Protein AF-A0A7J7MIR5-F1 (afdb_monomer_lite)

Secondary structure (DSSP, 8-state):
----------PPPPEE--------TTSS--EEEEEEE-TTSS-EEEEEEE-TT-SS--EEEEEEEEEETTEEEEEEEEEE--SSSHHHHHHHHHHHHHH-

pLDDT: mean 76.8, std 20.01, range [31.14, 96.88]

InterPro domains:
  IPR000222 PPM-type phosphatase, divalent cation binding [PS01032] (75-83)
  IPR015655 Protein phosphatase 2C [PTHR47992] (30-99)
  IPR036457 PPM-type phosphatase-like domain superfamily [G3DSA:3.60.40.10] (35-100)
  IPR036457 PPM-type phosphatase-like domain superfamily [SSF81606] (41-99)

Foldseek 3Di:
DDDDPPPPPDDFDKDFFDDDWPQPPDDDKGKTWDKGADPVRPDIDIDIATPPPDPDRQKDWGWIWGQDPNDIDIDTDIFRGDPHNVVNVCCRVPVVVVVD

Structure (mmCIF, N/CA/C/O backbone):
data_AF-A0A7J7MIR5-F1
#
_entry.id   AF-A0A7J7MIR5-F1
#
loop_
_atom_site.group_PDB
_atom_site.id
_atom_site.type_symbol
_atom_site.label_atom_id
_atom_site.label_alt_id
_atom_site.label_comp_id
_atom_site.label_asym_id
_atom_site.label_entity_id
_atom_site.label_seq_id
_atom_site.pdbx_PDB_ins_code
_atom_site.Cartn_x
_atom_site.Cartn_y
_atom_site.Cartn_z
_atom_site.occupancy
_atom_site.B_iso_or_equiv
_atom_site.auth_seq_id
_atom_site.auth_comp_id
_atom_site.auth_asym_id
_atom_site.auth_atom_id
_atom_site.pdbx_PDB_model_num
ATOM 1 N N . MET A 1 1 ? -41.217 -27.885 7.447 1.00 41.94 1 MET A N 1
ATOM 2 C CA . MET A 1 1 ? -40.293 -28.842 6.796 1.00 41.94 1 MET A CA 1
ATOM 3 C C . MET A 1 1 ? -40.024 -28.278 5.410 1.00 41.94 1 MET A C 1
ATOM 5 O O . MET A 1 1 ? -40.961 -28.238 4.635 1.00 41.94 1 MET A O 1
ATOM 9 N N . ILE A 1 2 ? -38.877 -27.704 5.060 1.00 34.66 2 ILE A N 1
ATOM 10 C CA . ILE A 1 2 ? -37.496 -27.806 5.548 1.00 34.66 2 ILE A CA 1
ATOM 11 C C . ILE A 1 2 ? -36.900 -26.385 5.532 1.00 34.66 2 ILE A C 1
ATOM 13 O O . ILE A 1 2 ? -37.096 -25.660 4.561 1.00 34.66 2 ILE A O 1
ATOM 17 N N . ASP A 1 3 ? -36.219 -26.000 6.613 1.00 31.14 3 ASP A N 1
ATOM 18 C CA . ASP A 1 3 ? -35.344 -24.825 6.667 1.00 31.14 3 ASP A CA 1
ATOM 19 C C . ASP A 1 3 ? -34.137 -25.025 5.747 1.00 31.14 3 ASP A C 1
ATOM 21 O O . ASP A 1 3 ? -33.546 -26.103 5.696 1.00 31.14 3 ASP A O 1
ATOM 25 N N . SER A 1 4 ? -33.707 -23.967 5.073 1.00 41.44 4 SER A N 1
ATOM 26 C CA . SER A 1 4 ? -32.332 -23.850 4.578 1.00 41.44 4 SER A CA 1
ATOM 27 C C . SER A 1 4 ? -31.905 -22.396 4.705 1.00 41.44 4 SER A C 1
ATOM 29 O O . SER A 1 4 ? -31.783 -21.652 3.739 1.00 41.44 4 SER A O 1
ATOM 31 N N . ASN A 1 5 ? -31.741 -22.000 5.964 1.00 34.72 5 ASN A N 1
ATOM 32 C CA . ASN A 1 5 ? -31.036 -20.802 6.371 1.00 34.72 5 ASN A CA 1
ATOM 33 C C . ASN A 1 5 ? -29.536 -21.039 6.139 1.00 34.72 5 ASN A C 1
ATOM 35 O O . ASN A 1 5 ? -28.881 -21.708 6.937 1.00 34.72 5 ASN A O 1
ATOM 39 N N . SER A 1 6 ? -28.984 -20.529 5.041 1.00 40.31 6 SER A N 1
ATOM 40 C CA . SER A 1 6 ? -27.535 -20.391 4.902 1.00 40.31 6 SER A CA 1
ATOM 41 C C . SER A 1 6 ? -27.091 -19.188 5.732 1.00 40.31 6 SER A C 1
ATOM 43 O O . SER A 1 6 ? -26.995 -18.067 5.239 1.00 40.31 6 SER A O 1
ATOM 45 N N . THR A 1 7 ? -26.857 -19.428 7.021 1.00 36.72 7 THR A N 1
ATOM 46 C CA . THR A 1 7 ? -26.078 -18.552 7.899 1.00 36.72 7 THR A CA 1
ATOM 47 C C . THR A 1 7 ? -24.669 -18.403 7.335 1.00 36.72 7 THR A C 1
ATOM 49 O O . THR A 1 7 ? -23.820 -19.261 7.566 1.00 36.72 7 THR A O 1
ATOM 52 N N . SER A 1 8 ? -24.392 -17.304 6.634 1.00 38.75 8 SER A N 1
ATOM 53 C CA . SER A 1 8 ? -23.033 -16.768 6.570 1.00 38.75 8 SER A CA 1
ATOM 54 C C . SER A 1 8 ? -22.772 -16.072 7.907 1.00 38.75 8 SER A C 1
ATOM 56 O O . SER A 1 8 ? -23.043 -14.882 8.077 1.00 38.75 8 SER A O 1
ATOM 58 N N . SER A 1 9 ? -22.364 -16.858 8.902 1.00 36.84 9 SER A N 1
ATOM 59 C CA . SER A 1 9 ? -21.854 -16.371 10.183 1.00 36.84 9 SER A CA 1
ATOM 60 C C . SER A 1 9 ? -20.779 -15.313 9.924 1.00 36.84 9 SER A C 1
ATOM 62 O O . SER A 1 9 ? -19.877 -15.541 9.121 1.00 36.84 9 SER A O 1
ATOM 64 N N . GLY A 1 10 ? -20.950 -14.144 10.544 1.00 39.62 10 GLY A N 1
ATOM 65 C CA . GLY A 1 10 ? -20.320 -12.886 10.154 1.00 39.62 10 GLY A CA 1
ATOM 66 C C . GLY A 1 10 ? -18.800 -12.940 10.045 1.00 39.62 10 GLY A C 1
ATOM 67 O O . GLY A 1 10 ? -18.104 -13.062 11.046 1.00 39.62 10 GLY A O 1
ATOM 68 N N . LEU A 1 11 ? -18.306 -12.741 8.826 1.00 40.06 11 LEU A N 1
ATOM 69 C CA . LEU A 1 11 ? -16.982 -12.184 8.601 1.00 40.06 11 LEU A CA 1
ATOM 70 C C . LEU A 1 11 ? -17.105 -10.681 8.858 1.00 40.06 11 LEU A C 1
ATOM 72 O O . LEU A 1 11 ? -17.940 -10.013 8.242 1.00 40.06 11 LEU A O 1
ATOM 76 N N . GLY A 1 12 ? -16.342 -10.159 9.819 1.00 47.03 12 GLY A N 1
ATOM 77 C CA . GLY A 1 12 ? -16.272 -8.723 10.067 1.00 47.03 12 GLY A CA 1
ATOM 78 C C . GLY A 1 12 ? -15.972 -8.001 8.758 1.00 47.03 12 GLY A C 1
ATOM 79 O O . GLY A 1 12 ? -15.037 -8.375 8.052 1.00 47.03 12 GLY A O 1
ATOM 80 N N . ALA A 1 13 ? -16.805 -7.020 8.403 1.00 57.31 13 ALA A N 1
ATOM 81 C CA . ALA A 1 13 ? -16.643 -6.268 7.168 1.00 57.31 13 ALA A CA 1
ATOM 82 C C . ALA A 1 13 ? -15.219 -5.696 7.109 1.00 57.31 13 ALA A C 1
ATOM 84 O O . ALA A 1 13 ? -14.835 -4.896 7.964 1.00 57.31 13 ALA A O 1
ATOM 85 N N . ILE A 1 14 ? -14.441 -6.143 6.125 1.00 58.38 14 ILE A N 1
ATOM 86 C CA . ILE A 1 14 ? -13.138 -5.562 5.818 1.00 58.38 14 ILE A CA 1
ATOM 87 C C . ILE A 1 14 ? -13.434 -4.184 5.238 1.00 58.38 14 ILE A C 1
ATOM 89 O O . ILE A 1 14 ? -14.142 -4.063 4.238 1.00 58.38 14 ILE A O 1
ATOM 93 N N . VAL A 1 15 ? -12.951 -3.144 5.905 1.00 62.97 15 VAL A N 1
ATOM 94 C CA . VAL A 1 15 ? -13.071 -1.775 5.409 1.00 62.97 15 VAL A CA 1
ATOM 95 C C . VAL A 1 15 ? -11.719 -1.404 4.826 1.00 62.97 15 VAL A C 1
ATOM 97 O O . VAL A 1 15 ? -10.715 -1.469 5.535 1.00 62.97 15 VAL A O 1
ATOM 100 N N . ASP A 1 16 ? -11.686 -1.011 3.554 1.00 59.97 16 ASP A N 1
ATOM 101 C CA . ASP A 1 16 ? -10.497 -0.396 2.969 1.00 59.97 16 ASP A CA 1
ATOM 102 C C . ASP A 1 16 ? -10.336 1.004 3.561 1.00 59.97 16 ASP A C 1
ATOM 104 O O . ASP A 1 16 ? -11.198 1.878 3.438 1.00 59.97 16 ASP A O 1
ATOM 108 N N . VAL A 1 17 ? -9.224 1.213 4.257 1.00 58.03 17 VAL A N 1
ATOM 109 C CA . VAL A 1 17 ? -9.036 2.350 5.163 1.00 58.03 17 VAL A CA 1
ATOM 110 C C . VAL A 1 17 ? -8.400 3.556 4.457 1.00 58.03 17 VAL A C 1
ATOM 112 O O . VAL A 1 17 ? -7.756 4.392 5.078 1.00 58.03 17 VAL A O 1
ATOM 115 N N . LEU A 1 18 ? -8.568 3.701 3.142 1.00 55.84 18 LEU A N 1
ATOM 116 C CA . LEU A 1 18 ? -7.862 4.726 2.363 1.00 55.84 18 LEU A CA 1
ATOM 117 C C . LEU A 1 18 ? -8.748 5.935 1.994 1.00 55.84 18 LEU A C 1
ATOM 119 O O . LEU A 1 18 ? -9.167 6.059 0.844 1.00 55.84 18 LEU A O 1
ATOM 123 N N . PRO A 1 19 ? -8.987 6.908 2.899 1.00 47.25 19 PRO A N 1
ATOM 124 C CA . PRO A 1 19 ? -9.360 8.252 2.501 1.00 47.25 19 PRO A CA 1
ATOM 125 C C . PRO A 1 19 ? -8.080 9.059 2.226 1.00 47.25 19 PRO A C 1
ATOM 127 O O . PRO A 1 19 ? -7.150 9.082 3.027 1.00 47.25 19 PRO A O 1
ATOM 130 N N . THR A 1 20 ? -8.051 9.758 1.091 1.00 45.34 20 THR A N 1
ATOM 131 C CA . THR A 1 20 ? -6.976 10.646 0.594 1.00 45.34 20 THR A CA 1
ATOM 132 C C . THR A 1 20 ? -5.729 9.970 0.014 1.00 45.34 20 THR A C 1
ATOM 134 O O . THR A 1 20 ? -4.602 10.207 0.440 1.00 45.34 20 THR A O 1
ATOM 137 N N . GLN A 1 21 ? -5.916 9.219 -1.071 1.00 51.81 21 GLN A N 1
ATOM 138 C CA . GLN A 1 21 ? -4.869 9.115 -2.085 1.00 51.81 21 GLN A CA 1
ATOM 139 C C . GLN A 1 21 ? -4.666 10.494 -2.740 1.00 51.81 21 GLN A C 1
ATOM 141 O O . GLN A 1 21 ? -5.553 11.005 -3.423 1.00 51.81 21 GLN A O 1
ATOM 146 N N . LYS A 1 22 ? -3.501 11.118 -2.544 1.00 49.84 22 LYS A N 1
ATOM 147 C CA . LYS A 1 22 ? -2.995 12.112 -3.501 1.00 49.84 22 LYS A CA 1
ATOM 148 C C . LYS A 1 22 ? -2.133 11.371 -4.514 1.00 49.84 22 LYS A C 1
ATOM 150 O O . LYS A 1 22 ? -0.917 11.327 -4.371 1.00 49.84 22 LYS A O 1
ATOM 155 N N . GLU A 1 23 ? -2.766 10.775 -5.518 1.00 51.66 23 GLU A N 1
ATOM 156 C CA . GLU A 1 23 ? -2.049 10.370 -6.725 1.00 51.66 23 GLU A CA 1
ATOM 157 C C . GLU A 1 23 ? -1.898 11.608 -7.611 1.00 51.66 23 GLU A C 1
ATOM 159 O O . GLU A 1 23 ? -2.877 12.105 -8.163 1.00 51.66 23 GLU A O 1
ATOM 164 N N . SER A 1 24 ? -0.688 12.161 -7.730 1.00 48.62 24 SER A N 1
ATOM 165 C CA . SER A 1 24 ? -0.426 13.150 -8.779 1.00 48.62 24 SER A CA 1
ATOM 166 C C . SER A 1 24 ? 0.119 12.435 -10.009 1.00 48.62 24 SER A C 1
ATOM 168 O O . SER A 1 24 ? 1.327 12.314 -10.211 1.00 48.62 24 SER A O 1
ATOM 170 N N . SER A 1 25 ? -0.782 11.945 -10.846 1.00 54.28 25 SER A N 1
ATOM 171 C CA . SER A 1 25 ? -0.460 11.507 -12.197 1.00 54.28 25 SER A CA 1
ATOM 172 C C . SER A 1 25 ? -0.463 12.728 -13.113 1.00 54.28 25 SER A C 1
ATOM 174 O O . SER A 1 25 ? -1.495 13.094 -13.663 1.00 54.28 25 SER A O 1
ATOM 176 N N . GLN A 1 26 ? 0.693 13.383 -13.266 1.00 47.84 26 GLN A N 1
ATOM 177 C CA . GLN A 1 26 ? 0.893 14.288 -14.407 1.00 47.84 26 GLN A CA 1
ATOM 178 C C . GLN A 1 26 ? 2.345 14.495 -14.852 1.00 47.84 26 GLN A C 1
ATOM 180 O O . GLN A 1 26 ? 2.533 14.881 -15.999 1.00 47.84 26 GLN A O 1
ATOM 185 N N . ASP A 1 27 ? 3.368 14.172 -14.050 1.00 46.12 27 ASP A N 1
ATOM 186 C CA . ASP A 1 27 ? 4.751 14.252 -14.543 1.00 46.12 27 ASP A CA 1
ATOM 187 C C . ASP A 1 27 ? 5.712 13.313 -13.794 1.00 46.12 27 ASP A C 1
ATOM 189 O O . ASP A 1 27 ? 6.244 13.633 -12.734 1.00 46.12 27 ASP A O 1
ATOM 193 N N . GLY A 1 28 ? 5.897 12.105 -14.333 1.00 52.50 28 GLY A N 1
ATOM 194 C CA . GLY A 1 28 ? 7.127 11.311 -14.208 1.00 52.50 28 GLY A CA 1
ATOM 195 C C . GLY A 1 28 ? 7.546 10.731 -12.848 1.00 52.50 28 GLY A C 1
ATOM 196 O O . GLY A 1 28 ? 8.336 9.790 -12.851 1.00 52.50 28 GLY A O 1
ATOM 197 N N . GLY A 1 29 ? 7.064 11.214 -11.706 1.00 57.66 29 GLY A N 1
ATOM 198 C CA . GLY A 1 29 ? 7.445 10.734 -10.376 1.00 57.66 29 GLY A CA 1
ATOM 199 C C . GLY A 1 29 ? 6.311 9.952 -9.734 1.00 57.66 29 GLY A C 1
ATOM 200 O O . GLY A 1 29 ? 5.428 10.558 -9.145 1.00 57.66 29 GLY A O 1
ATOM 201 N N . GLY A 1 30 ? 6.312 8.621 -9.846 1.00 71.75 30 GLY A N 1
ATOM 202 C CA . GLY A 1 30 ? 5.345 7.775 -9.140 1.00 71.75 30 GLY A CA 1
ATOM 203 C C . GLY A 1 30 ? 5.526 7.920 -7.631 1.00 71.75 30 GLY A C 1
ATOM 204 O O . GLY A 1 30 ? 6.397 7.266 -7.058 1.00 71.75 30 GLY A O 1
ATOM 205 N N . TYR A 1 31 ? 4.763 8.816 -7.010 1.00 81.56 31 TYR A N 1
ATOM 206 C CA . TYR A 1 31 ? 4.718 8.973 -5.567 1.00 81.56 31 TYR A CA 1
ATOM 207 C C . TYR A 1 31 ? 3.276 8.921 -5.074 1.00 81.56 31 TYR A C 1
ATOM 209 O O . TYR A 1 31 ? 2.372 9.482 -5.692 1.00 81.56 31 TYR A O 1
ATOM 217 N N . ALA A 1 32 ? 3.081 8.240 -3.953 1.00 86.19 32 ALA A N 1
ATOM 218 C CA . ALA A 1 32 ? 1.822 8.156 -3.240 1.00 86.19 32 ALA A CA 1
ATOM 219 C C . ALA A 1 32 ? 2.096 8.406 -1.761 1.00 86.19 32 ALA A C 1
ATOM 221 O O . ALA A 1 32 ? 3.028 7.854 -1.182 1.00 86.19 32 ALA A O 1
ATOM 222 N N . SER A 1 33 ? 1.287 9.247 -1.136 1.00 88.12 33 SER A N 1
ATOM 223 C CA . SER A 1 33 ? 1.367 9.495 0.298 1.00 88.12 33 SER A CA 1
ATOM 224 C C . SER A 1 33 ? -0.021 9.739 0.846 1.00 88.12 33 SER A C 1
ATOM 226 O O . SER A 1 33 ? -0.865 10.310 0.150 1.00 88.12 33 SER A O 1
ATOM 228 N N . GLY A 1 34 ? -0.221 9.389 2.104 1.00 87.38 34 GLY A N 1
ATOM 229 C CA . GLY A 1 34 ? -1.482 9.603 2.781 1.00 87.38 34 GLY A CA 1
ATOM 230 C C . GLY A 1 34 ? -1.382 9.230 4.244 1.00 87.38 34 GLY A C 1
ATOM 231 O O . GLY A 1 34 ? -0.311 8.934 4.778 1.00 87.38 34 GLY A O 1
ATOM 232 N N . GLY A 1 35 ? -2.521 9.258 4.907 1.00 86.38 35 GLY A N 1
ATOM 233 C CA . GLY A 1 35 ? -2.610 8.865 6.293 1.00 86.38 35 GLY A CA 1
ATOM 234 C C . GLY A 1 35 ? -4.045 8.619 6.681 1.00 86.38 35 GLY A C 1
ATOM 235 O O . GLY A 1 35 ? -4.980 9.042 6.006 1.00 86.38 35 GLY A O 1
ATOM 236 N N . TRP A 1 36 ? -4.196 7.922 7.789 1.00 83.69 36 TRP A N 1
ATOM 237 C CA . TRP A 1 36 ? -5.482 7.588 8.348 1.00 83.69 36 TRP A CA 1
ATOM 238 C C . TRP A 1 36 ? -5.433 7.699 9.866 1.00 83.69 36 TRP A C 1
ATOM 240 O O . TRP A 1 36 ? -4.378 7.596 10.494 1.00 83.69 36 TRP A O 1
ATOM 250 N N . LYS A 1 37 ? -6.598 7.927 10.459 1.00 85.69 37 LYS A N 1
ATOM 251 C CA . LYS A 1 37 ? -6.815 7.940 11.897 1.00 85.69 37 LYS A CA 1
ATOM 252 C C . LYS A 1 37 ? -8.145 7.258 12.188 1.00 85.69 37 LYS A C 1
ATOM 254 O O . LYS A 1 37 ? -9.125 7.538 11.500 1.00 85.69 37 LYS A O 1
ATOM 259 N N . ASN A 1 38 ? -8.178 6.386 13.191 1.00 81.44 38 ASN A N 1
ATOM 260 C CA . ASN A 1 38 ? -9.418 5.737 13.606 1.00 81.44 38 ASN A CA 1
ATOM 261 C C . ASN A 1 38 ? -10.380 6.732 14.274 1.00 81.44 38 ASN A C 1
ATOM 263 O O . ASN A 1 38 ? -9.953 7.766 14.790 1.00 81.44 38 ASN A O 1
ATOM 267 N N . GLU A 1 39 ? -11.676 6.412 14.276 1.00 80.12 39 GLU A N 1
ATOM 268 C CA . GLU A 1 39 ? -12.727 7.294 14.813 1.00 8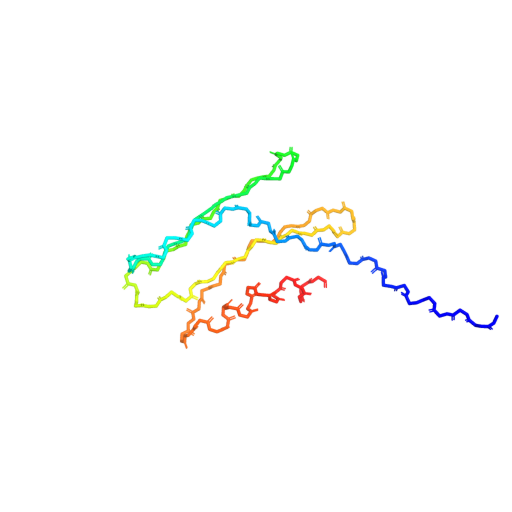0.12 39 GLU A CA 1
ATOM 269 C C . GLU A 1 39 ? -12.502 7.627 16.293 1.00 80.12 39 GLU A C 1
ATOM 271 O O . GLU A 1 39 ? -12.590 8.787 16.691 1.00 80.12 39 GLU A O 1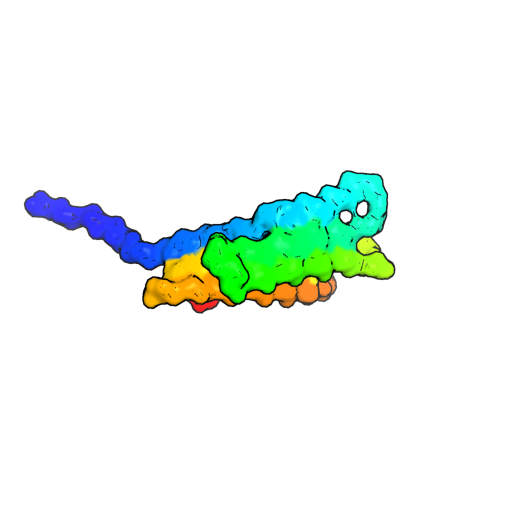
ATOM 276 N N . ASP A 1 40 ? -12.082 6.634 17.082 1.00 82.19 40 ASP A N 1
ATOM 277 C CA . ASP A 1 40 ? -11.761 6.801 18.506 1.00 82.19 40 ASP A CA 1
ATOM 278 C C . ASP A 1 40 ? -10.472 7.610 18.749 1.00 82.19 40 ASP A C 1
ATOM 280 O O . ASP A 1 40 ? -10.101 7.901 19.886 1.00 82.19 40 ASP A O 1
ATOM 284 N N . GLY A 1 41 ? -9.728 7.924 17.687 1.00 82.75 41 GLY A N 1
ATOM 285 C CA . GLY A 1 41 ? -8.492 8.696 17.695 1.00 82.75 41 GLY A CA 1
ATOM 286 C C . GLY A 1 41 ? -7.294 8.059 18.402 1.00 82.75 41 GLY A C 1
ATOM 287 O O . GLY A 1 41 ? -6.256 8.713 18.517 1.00 82.75 41 GLY A O 1
ATOM 288 N N . ARG A 1 42 ? -7.418 6.808 18.855 1.00 85.12 42 ARG A N 1
ATOM 289 C CA . ARG A 1 42 ? -6.370 6.035 19.542 1.00 85.12 42 ARG A CA 1
ATOM 290 C C . ARG A 1 42 ? -5.264 5.550 18.607 1.00 85.12 42 ARG A C 1
ATOM 292 O O . ARG A 1 42 ? -4.167 5.269 19.079 1.00 85.12 42 ARG A O 1
ATOM 299 N N . MET A 1 43 ? -5.549 5.429 17.313 1.00 82.50 43 MET A N 1
ATOM 300 C CA . MET A 1 43 ? -4.603 4.962 16.304 1.00 82.50 43 MET A CA 1
ATOM 301 C C . MET A 1 43 ? -4.598 5.902 15.107 1.00 82.50 43 MET A C 1
ATOM 303 O O . MET A 1 43 ? -5.644 6.309 14.606 1.00 82.50 43 MET A O 1
ATOM 307 N N . SER A 1 44 ? -3.401 6.211 14.625 1.00 88.19 44 SER A N 1
ATOM 308 C CA . SER A 1 44 ? -3.188 6.903 13.361 1.00 88.19 44 SER A CA 1
ATOM 309 C C . SER A 1 44 ? -1.996 6.302 12.637 1.00 88.19 44 SER A C 1
ATOM 311 O O . SER A 1 44 ? -1.003 5.959 13.277 1.00 88.19 44 SER A O 1
ATOM 313 N N . CYS A 1 45 ? -2.066 6.234 11.315 1.00 87.75 45 CYS A N 1
ATOM 314 C CA . CYS A 1 45 ? -0.968 5.819 10.458 1.00 87.75 45 CYS A CA 1
ATOM 315 C C . CYS A 1 45 ? -0.727 6.851 9.356 1.00 87.75 45 CYS A C 1
ATOM 317 O O . CYS A 1 45 ? -1.631 7.572 8.935 1.00 87.75 45 CYS A O 1
ATOM 319 N N . GLY A 1 46 ? 0.503 6.892 8.865 1.00 90.94 46 GLY A N 1
ATOM 320 C CA . GLY A 1 46 ? 0.880 7.617 7.661 1.00 90.94 46 GLY A CA 1
ATOM 321 C C . GLY A 1 46 ? 1.664 6.687 6.751 1.00 90.94 46 GLY A C 1
ATOM 322 O O . GLY A 1 46 ? 2.318 5.763 7.233 1.00 90.94 46 GLY A O 1
ATOM 323 N N . TYR A 1 47 ? 1.605 6.934 5.450 1.00 90.06 47 TYR A N 1
ATOM 324 C CA . TYR A 1 47 ? 2.416 6.225 4.473 1.00 90.06 47 TYR A CA 1
ATOM 325 C C . TYR A 1 47 ? 2.983 7.194 3.444 1.00 90.06 47 TYR A C 1
ATOM 327 O O . TYR A 1 47 ? 2.425 8.259 3.163 1.00 90.06 47 TYR A O 1
ATOM 335 N N . SER A 1 48 ? 4.119 6.800 2.885 1.00 91.00 48 SER A N 1
ATOM 336 C CA . SER A 1 48 ? 4.775 7.506 1.801 1.00 91.00 48 SER A CA 1
ATOM 337 C C . SER A 1 48 ? 5.537 6.498 0.958 1.00 91.00 48 SER A C 1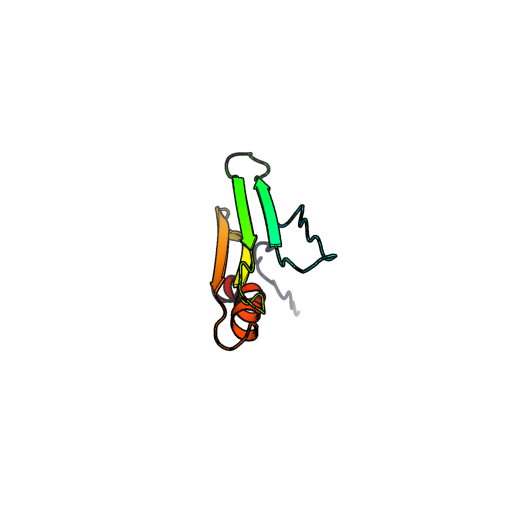
ATOM 339 O O . SER A 1 48 ? 6.285 5.681 1.491 1.00 91.00 48 SER A O 1
ATOM 341 N N . CYS A 1 49 ? 5.306 6.527 -0.343 1.00 89.12 49 CYS A N 1
ATOM 342 C CA . CYS A 1 49 ? 5.743 5.519 -1.289 1.00 89.12 49 CYS A CA 1
ATOM 343 C C . CYS A 1 49 ? 6.258 6.246 -2.531 1.00 89.12 49 CYS A C 1
ATOM 345 O O . CYS A 1 49 ? 5.535 7.050 -3.116 1.00 89.12 49 CYS A O 1
ATOM 347 N N . PHE A 1 50 ? 7.518 6.021 -2.901 1.00 91.06 50 PHE A N 1
ATOM 348 C CA . PHE A 1 50 ? 8.185 6.751 -3.978 1.00 91.06 50 PHE A CA 1
ATOM 349 C C . PHE A 1 50 ? 8.959 5.790 -4.871 1.00 91.06 50 PHE A C 1
ATOM 351 O O . PHE A 1 50 ? 9.831 5.074 -4.388 1.00 91.06 50 PHE A O 1
ATOM 358 N N . ARG A 1 51 ? 8.774 5.900 -6.190 1.00 91.12 51 ARG A N 1
ATOM 359 C CA . ARG A 1 51 ? 9.574 5.162 -7.186 1.00 91.12 51 ARG A CA 1
ATOM 360 C C . ARG A 1 51 ? 11.074 5.451 -7.095 1.00 91.12 51 ARG A C 1
ATOM 362 O O . ARG A 1 51 ? 11.918 4.641 -7.483 1.00 91.12 51 ARG A O 1
ATOM 369 N N . GLY A 1 52 ? 11.427 6.654 -6.646 1.00 89.06 52 GLY A N 1
ATOM 370 C CA . GLY A 1 52 ? 12.806 7.127 -6.638 1.00 89.06 52 GLY A CA 1
ATOM 371 C C . GLY A 1 52 ? 13.418 7.124 -8.045 1.00 89.06 52 GLY A C 1
ATOM 372 O O . GLY A 1 52 ? 12.789 7.546 -9.015 1.00 89.06 52 GLY A O 1
ATOM 373 N N . LYS A 1 53 ? 14.663 6.645 -8.157 1.00 90.50 53 LYS A N 1
ATOM 374 C CA . LYS A 1 53 ? 15.438 6.623 -9.415 1.00 90.50 53 LYS A CA 1
ATOM 375 C C . LYS A 1 53 ? 15.117 5.431 -10.331 1.00 90.50 53 LYS A C 1
ATOM 377 O O . LYS A 1 53 ? 15.786 5.263 -11.349 1.00 90.50 53 LYS A O 1
ATOM 382 N N . ARG A 1 54 ? 14.166 4.565 -9.963 1.00 89.81 54 ARG A N 1
ATOM 383 C CA . ARG A 1 54 ? 13.803 3.385 -10.763 1.00 89.81 54 ARG A CA 1
ATOM 384 C C . ARG A 1 54 ? 12.972 3.780 -11.986 1.00 89.81 54 ARG A C 1
ATOM 386 O O . ARG A 1 54 ? 12.331 4.829 -11.999 1.00 89.81 54 ARG A O 1
ATOM 393 N N . ALA A 1 55 ? 13.001 2.932 -13.014 1.00 89.81 55 ALA A N 1
ATOM 394 C CA . ALA A 1 55 ? 12.225 3.130 -14.239 1.00 89.81 55 ALA A CA 1
ATOM 395 C C . ALA A 1 55 ? 10.727 2.840 -14.020 1.00 89.81 55 ALA A C 1
ATOM 397 O O . ALA A 1 55 ? 9.873 3.606 -14.465 1.00 89.81 55 ALA A O 1
ATOM 398 N N . SER A 1 56 ? 10.417 1.773 -13.283 1.00 90.25 56 SER A N 1
ATOM 399 C CA . SER A 1 56 ? 9.070 1.349 -12.890 1.00 90.25 56 SER A CA 1
ATOM 400 C C . SER A 1 56 ? 8.888 1.435 -11.375 1.00 90.25 56 SER A C 1
ATOM 402 O O . SER A 1 56 ? 9.866 1.440 -10.625 1.00 90.25 56 SER A O 1
ATOM 404 N N . MET A 1 57 ? 7.631 1.560 -10.948 1.00 92.12 57 MET A N 1
ATOM 405 C CA . MET A 1 57 ? 7.221 1.412 -9.554 1.00 92.12 57 MET A CA 1
ATOM 406 C C . MET A 1 57 ? 6.750 -0.027 -9.357 1.00 92.12 57 MET A C 1
ATOM 408 O O . MET A 1 57 ? 5.769 -0.423 -9.984 1.00 92.12 57 MET A O 1
ATOM 412 N N . GLU A 1 58 ? 7.475 -0.804 -8.554 1.00 93.88 58 GLU A N 1
ATOM 413 C CA . GLU A 1 58 ? 7.137 -2.205 -8.261 1.00 93.88 58 GLU A CA 1
ATOM 414 C C . GLU A 1 58 ? 6.722 -2.413 -6.800 1.00 93.88 58 GLU A C 1
ATOM 416 O O . GLU A 1 58 ? 6.207 -3.481 -6.475 1.00 93.88 58 GLU A O 1
ATOM 421 N N . ASP A 1 59 ? 6.869 -1.392 -5.947 1.00 92.31 59 ASP A N 1
ATOM 422 C CA . ASP A 1 59 ? 6.386 -1.420 -4.572 1.00 92.31 59 ASP A CA 1
ATOM 423 C C . ASP A 1 59 ? 4.868 -1.190 -4.529 1.00 92.31 59 ASP A C 1
ATOM 425 O O . ASP A 1 59 ? 4.331 -0.273 -5.160 1.00 92.31 59 ASP A O 1
ATOM 429 N N . PHE A 1 60 ? 4.186 -1.986 -3.714 1.00 92.81 60 PHE A N 1
ATOM 430 C CA . PHE A 1 60 ? 2.778 -1.824 -3.369 1.00 92.81 60 PHE A CA 1
ATOM 431 C C . PHE A 1 60 ? 2.636 -1.752 -1.855 1.00 92.81 60 PHE A C 1
ATOM 433 O O . PHE A 1 60 ? 3.496 -2.195 -1.094 1.00 92.81 60 PHE A O 1
ATOM 440 N N . TYR A 1 61 ? 1.527 -1.189 -1.405 1.00 92.38 61 TYR A N 1
ATOM 441 C CA . TYR A 1 61 ? 1.185 -1.126 0.004 1.00 92.38 61 TYR A CA 1
ATOM 442 C C . TYR A 1 61 ? -0.314 -1.331 0.170 1.00 92.38 61 TYR A C 1
ATOM 444 O O . TYR A 1 61 ? -1.089 -1.067 -0.755 1.00 92.38 61 TYR A O 1
ATOM 452 N N . ASP A 1 62 ? -0.706 -1.783 1.355 1.00 90.44 62 ASP A N 1
ATOM 453 C CA . ASP A 1 62 ? -2.105 -1.893 1.738 1.00 90.44 62 ASP A CA 1
ATOM 454 C C . ASP A 1 62 ? -2.312 -1.542 3.211 1.00 90.44 62 ASP A C 1
ATOM 456 O O . ASP A 1 62 ? -1.438 -1.781 4.051 1.00 90.44 62 ASP A O 1
ATOM 460 N N . VAL A 1 63 ? -3.478 -0.984 3.526 1.00 88.06 63 VAL A N 1
ATOM 461 C CA . VAL A 1 63 ? -3.901 -0.707 4.900 1.00 88.06 63 VAL A CA 1
ATOM 462 C C . VAL A 1 63 ? -5.325 -1.218 5.069 1.00 88.06 63 VAL A C 1
ATOM 464 O O . VAL A 1 63 ? -6.281 -0.578 4.629 1.00 88.06 63 VAL A O 1
ATOM 467 N N . LYS A 1 64 ? -5.458 -2.366 5.736 1.00 87.19 64 LYS A N 1
ATOM 468 C CA . LYS A 1 64 ? -6.744 -3.032 5.974 1.00 87.19 64 LYS A CA 1
ATOM 469 C C . LYS A 1 64 ? -7.089 -3.029 7.449 1.00 87.19 64 LYS A C 1
ATOM 471 O O . LYS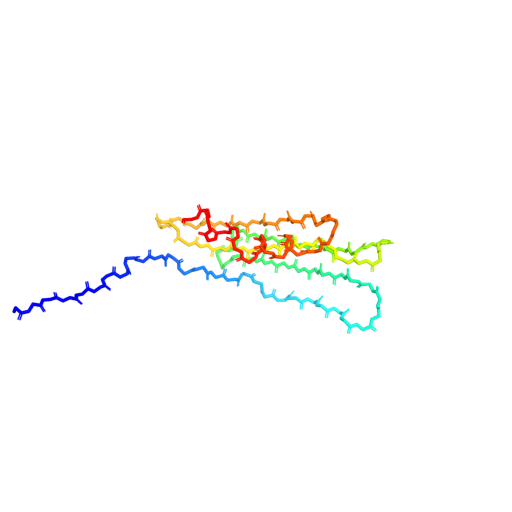 A 1 64 ? -6.221 -3.192 8.305 1.00 87.19 64 LYS A O 1
ATOM 476 N N . MET A 1 65 ? -8.370 -2.868 7.748 1.00 83.06 65 MET A N 1
ATOM 477 C CA . MET A 1 65 ? -8.897 -3.001 9.098 1.00 83.06 65 MET A CA 1
ATOM 478 C C . MET A 1 65 ? -10.126 -3.898 9.071 1.00 83.06 65 MET A C 1
ATOM 480 O O . MET A 1 65 ? -11.007 -3.740 8.228 1.00 83.06 65 MET A O 1
ATOM 484 N N . SER A 1 66 ? -10.183 -4.834 10.009 1.00 85.50 66 SER A N 1
ATOM 485 C CA . SER A 1 66 ? -11.341 -5.697 10.208 1.00 85.50 66 SER A CA 1
ATOM 486 C C . SER A 1 66 ? -11.604 -5.894 11.692 1.00 85.50 66 SER A C 1
ATOM 488 O O . SER A 1 66 ? -10.731 -5.690 12.536 1.00 85.50 66 SER A O 1
ATOM 490 N N . LYS A 1 67 ? -12.839 -6.264 12.013 1.00 85.88 67 LYS A N 1
ATOM 491 C CA . LYS A 1 67 ? -13.264 -6.594 13.367 1.00 85.88 67 LYS A CA 1
ATOM 492 C C . LYS A 1 67 ? -13.380 -8.110 13.485 1.00 85.88 67 LYS A C 1
ATOM 494 O O . LYS A 1 67 ? -14.299 -8.690 12.913 1.00 85.88 67 LYS A O 1
ATOM 499 N N . ILE A 1 68 ? -12.467 -8.729 14.225 1.00 84.94 68 ILE A N 1
ATOM 500 C CA . ILE A 1 68 ? -12.383 -10.179 14.432 1.00 84.94 68 ILE A CA 1
ATOM 501 C C . ILE A 1 68 ? -12.650 -10.440 15.914 1.00 84.94 68 ILE A C 1
ATOM 503 O O . ILE A 1 68 ? -12.023 -9.819 16.763 1.00 84.94 68 ILE A O 1
ATOM 507 N N . ASP A 1 69 ? -13.634 -11.284 16.234 1.00 86.81 69 ASP A N 1
ATOM 508 C CA . ASP A 1 69 ? -14.000 -11.633 17.618 1.00 86.81 69 ASP A CA 1
ATOM 509 C C . ASP A 1 69 ? -14.158 -10.427 18.559 1.00 86.81 69 ASP A C 1
ATOM 511 O O . ASP A 1 69 ? -13.747 -10.446 19.714 1.00 86.81 69 ASP A O 1
ATOM 515 N N . SER A 1 70 ? -14.792 -9.358 18.060 1.00 84.44 70 SER A N 1
ATOM 516 C CA . SER A 1 70 ? -14.992 -8.061 18.733 1.00 84.44 70 SER A CA 1
ATOM 517 C C . SER A 1 70 ? -13.749 -7.183 18.922 1.00 84.44 70 SER A C 1
ATOM 519 O O . SER A 1 70 ? -13.903 -6.018 19.298 1.00 84.44 70 SER A O 1
ATOM 521 N N . GLU A 1 71 ? -12.566 -7.669 18.555 1.00 84.69 71 GLU A N 1
ATOM 522 C CA . GLU A 1 71 ? -11.327 -6.902 18.514 1.00 84.69 71 GLU A CA 1
ATOM 523 C C . GLU A 1 71 ? -11.109 -6.277 17.133 1.00 84.69 71 GLU A C 1
ATOM 525 O O . GLU A 1 71 ? -11.377 -6.874 16.090 1.00 84.69 71 GLU A O 1
ATOM 530 N N . THR A 1 72 ? -10.622 -5.040 17.114 1.00 85.25 72 THR A N 1
ATOM 531 C CA . THR A 1 72 ? -10.213 -4.388 15.869 1.00 85.25 72 THR A CA 1
ATOM 532 C C . THR A 1 72 ? -8.792 -4.817 15.533 1.00 85.25 72 THR A C 1
ATOM 534 O O . THR A 1 72 ? -7.860 -4.516 16.278 1.00 85.25 72 THR A O 1
ATOM 537 N N . VAL A 1 73 ? -8.624 -5.465 14.385 1.00 87.06 73 VAL A N 1
ATOM 538 C CA . VAL A 1 73 ? -7.332 -5.869 13.831 1.00 87.06 73 VAL A CA 1
ATOM 539 C C . VAL A 1 73 ? -7.010 -4.974 12.641 1.00 87.06 73 VAL A C 1
ATOM 541 O O . VAL A 1 73 ? -7.869 -4.684 11.807 1.00 87.06 73 VAL A O 1
ATOM 544 N N . SER A 1 74 ? -5.766 -4.511 12.559 1.00 87.06 74 SER A N 1
ATOM 545 C CA . SER A 1 74 ? -5.280 -3.694 11.446 1.00 87.06 74 SER A CA 1
ATOM 546 C C . SER A 1 74 ? -4.039 -4.328 10.827 1.00 87.06 74 SER A C 1
ATOM 548 O O . SER A 1 74 ? -3.117 -4.709 11.547 1.00 87.06 74 SER A O 1
ATOM 550 N N . MET A 1 75 ? -4.007 -4.414 9.499 1.00 89.50 75 MET A N 1
ATOM 551 C CA . MET A 1 75 ? -2.853 -4.837 8.712 1.00 89.50 75 MET A CA 1
ATOM 552 C C . MET A 1 75 ? -2.259 -3.634 7.985 1.00 89.50 75 MET A C 1
ATOM 554 O O . MET A 1 75 ? -2.970 -2.891 7.313 1.00 89.50 75 MET A O 1
ATOM 558 N N . PHE A 1 76 ? -0.937 -3.502 8.075 1.00 91.56 76 PHE A N 1
ATOM 559 C CA . PHE A 1 76 ? -0.142 -2.560 7.293 1.00 91.56 76 PHE A CA 1
ATOM 560 C C . PHE A 1 76 ? 0.820 -3.375 6.425 1.00 91.56 76 PHE A C 1
ATOM 562 O O . PHE A 1 76 ? 1.814 -3.903 6.924 1.00 91.56 76 PHE A O 1
ATOM 569 N N . GLY A 1 77 ? 0.482 -3.541 5.148 1.00 93.00 77 GLY A N 1
ATOM 570 C CA . GLY A 1 77 ? 1.251 -4.324 4.184 1.00 93.00 77 GLY A CA 1
ATOM 571 C C . GLY A 1 77 ? 2.181 -3.444 3.355 1.00 93.00 77 GLY A C 1
ATOM 572 O O . GLY A 1 77 ? 1.755 -2.410 2.845 1.00 93.00 77 GLY A O 1
ATOM 573 N N . ILE A 1 78 ? 3.440 -3.859 3.208 1.00 95.12 78 ILE A N 1
ATOM 574 C CA . ILE A 1 78 ? 4.424 -3.251 2.302 1.00 95.12 78 ILE A CA 1
ATOM 575 C C . ILE A 1 78 ? 5.018 -4.389 1.474 1.00 95.12 78 ILE A C 1
ATOM 577 O O . ILE A 1 78 ? 5.545 -5.351 2.032 1.00 95.12 78 ILE A O 1
ATOM 581 N N . PHE A 1 79 ? 4.915 -4.284 0.154 1.00 95.12 79 PHE A N 1
ATOM 582 C CA . PHE A 1 79 ? 5.254 -5.346 -0.786 1.00 95.12 79 PHE A CA 1
ATOM 583 C C . PHE A 1 79 ? 6.260 -4.812 -1.806 1.00 95.12 79 PHE A C 1
ATOM 585 O O . PHE A 1 79 ? 5.893 -4.018 -2.664 1.00 95.12 79 PHE A O 1
ATOM 592 N N . ASP A 1 80 ? 7.519 -5.234 -1.705 1.00 95.25 80 ASP A N 1
ATOM 593 C CA . ASP A 1 80 ? 8.595 -4.878 -2.641 1.00 95.25 80 ASP A CA 1
ATOM 594 C C . ASP A 1 80 ? 8.596 -5.870 -3.817 1.00 95.25 80 ASP A C 1
ATOM 596 O O . ASP A 1 80 ? 8.905 -7.055 -3.651 1.00 95.25 80 ASP A O 1
ATOM 600 N N . GLY A 1 81 ? 8.152 -5.417 -4.991 1.00 95.31 81 GLY A N 1
ATOM 601 C CA . GLY A 1 81 ? 8.133 -6.232 -6.201 1.00 95.31 81 GLY A CA 1
ATOM 602 C C . GLY A 1 81 ? 9.533 -6.424 -6.788 1.00 95.31 81 GLY A C 1
ATOM 603 O O . GLY A 1 81 ? 10.360 -5.519 -6.785 1.00 95.31 81 GLY A O 1
ATOM 604 N N . HIS A 1 82 ? 9.801 -7.609 -7.342 1.00 95.25 82 HIS A N 1
ATOM 605 C CA . HIS A 1 82 ? 11.055 -7.888 -8.040 1.00 95.25 82 HIS A CA 1
ATOM 606 C C . HIS A 1 82 ? 10.819 -8.689 -9.324 1.00 95.25 82 HIS A C 1
ATOM 608 O O . HIS A 1 82 ? 10.112 -9.699 -9.341 1.00 95.25 82 HIS A O 1
ATOM 614 N N . GLY A 1 83 ? 11.459 -8.279 -10.420 1.00 95.31 83 GLY A N 1
ATOM 615 C CA . GLY A 1 83 ? 11.249 -8.920 -11.724 1.00 95.31 83 GLY A CA 1
ATOM 616 C C . GLY A 1 83 ? 9.846 -8.673 -12.293 1.00 95.31 83 GLY A C 1
ATOM 617 O O . GLY A 1 83 ? 9.376 -9.468 -13.108 1.00 95.31 83 GLY A O 1
ATOM 618 N N . GLY A 1 84 ? 9.190 -7.592 -11.856 1.00 93.38 84 GLY A N 1
ATOM 619 C CA . GLY A 1 84 ? 7.821 -7.220 -12.202 1.00 93.38 84 GLY A CA 1
ATOM 620 C C . GLY A 1 84 ? 6.944 -6.949 -10.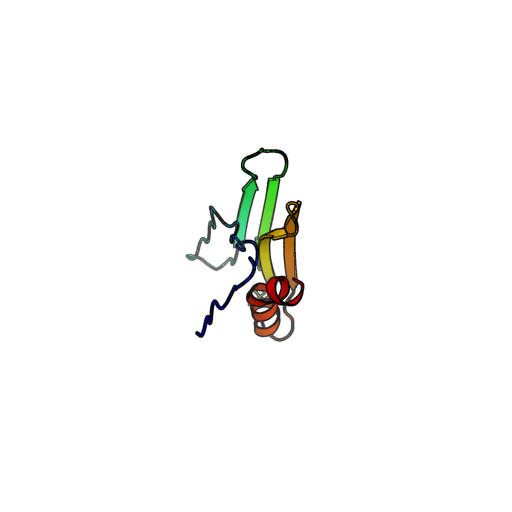974 1.00 93.38 84 GLY A C 1
ATOM 621 O O . GLY A 1 84 ? 7.147 -7.503 -9.895 1.00 93.38 84 GLY A O 1
ATOM 622 N N . SER A 1 85 ? 5.907 -6.129 -11.160 1.00 93.50 85 SER A N 1
ATOM 623 C CA . SER A 1 85 ? 4.963 -5.701 -10.113 1.00 93.50 85 SER A CA 1
ATOM 624 C C . SER A 1 85 ? 3.906 -6.741 -9.728 1.00 93.50 85 SER A C 1
ATOM 626 O O . SER A 1 85 ? 3.269 -6.621 -8.683 1.00 93.50 85 SER A O 1
AT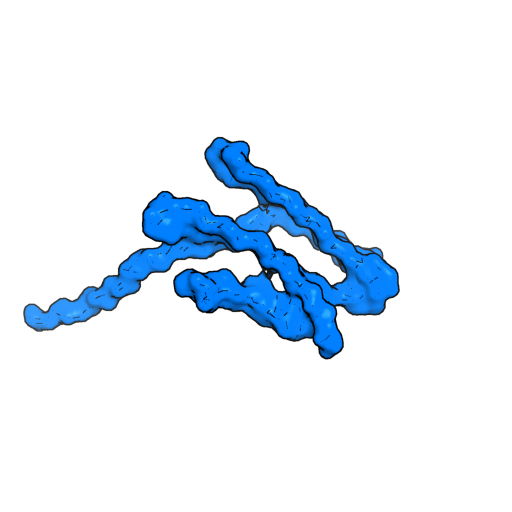OM 628 N N . ARG A 1 86 ? 3.688 -7.763 -10.566 1.00 96.19 86 ARG A N 1
ATOM 629 C CA . ARG A 1 86 ? 2.476 -8.596 -10.505 1.00 96.19 86 ARG A CA 1
ATOM 630 C C . ARG A 1 86 ? 2.288 -9.331 -9.177 1.00 96.19 86 ARG A C 1
ATOM 632 O O . ARG A 1 86 ? 1.169 -9.424 -8.688 1.00 96.19 86 ARG A O 1
ATOM 639 N N . THR A 1 87 ? 3.357 -9.865 -8.594 1.00 96.88 87 THR A N 1
ATOM 640 C CA . THR A 1 87 ? 3.263 -10.593 -7.319 1.00 96.88 87 THR A CA 1
ATOM 641 C C . THR A 1 87 ? 2.930 -9.653 -6.162 1.00 96.88 87 THR A C 1
ATOM 643 O O . THR A 1 87 ? 2.079 -9.983 -5.341 1.00 96.88 87 THR A O 1
ATOM 646 N N . ALA A 1 88 ? 3.563 -8.476 -6.111 1.00 96.38 88 ALA A N 1
ATOM 647 C CA . ALA A 1 88 ? 3.306 -7.474 -5.078 1.00 96.38 88 ALA A CA 1
ATOM 648 C C . ALA A 1 88 ? 1.874 -6.916 -5.170 1.00 96.38 88 ALA A C 1
ATOM 650 O O . ALA A 1 88 ? 1.210 -6.755 -4.149 1.00 96.38 88 ALA A O 1
ATOM 651 N N . GLU A 1 89 ? 1.369 -6.720 -6.391 1.00 94.44 89 GLU A N 1
ATOM 652 C CA . GLU A 1 89 ? -0.028 -6.357 -6.654 1.00 94.44 89 GLU A CA 1
ATOM 653 C C . GLU A 1 89 ? -1.010 -7.428 -6.137 1.00 94.44 89 GLU A C 1
ATOM 655 O O . GLU A 1 89 ? -1.936 -7.110 -5.400 1.00 94.44 89 GLU A O 1
ATOM 660 N N . ILE A 1 90 ? -0.771 -8.713 -6.431 1.00 95.44 90 ILE A N 1
ATOM 661 C CA . ILE A 1 90 ? -1.622 -9.816 -5.941 1.00 95.44 90 ILE A CA 1
ATOM 662 C C . ILE A 1 90 ? -1.609 -9.905 -4.406 1.00 95.44 90 ILE A C 1
ATOM 664 O O . ILE A 1 90 ? -2.644 -10.177 -3.796 1.00 95.44 90 ILE A O 1
ATOM 668 N N . LEU A 1 91 ? -0.452 -9.693 -3.768 1.00 95.38 91 LEU A N 1
ATOM 669 C CA . LEU A 1 91 ? -0.351 -9.700 -2.306 1.00 95.38 91 LEU A CA 1
ATOM 670 C C . LEU A 1 91 ? -1.148 -8.560 -1.677 1.00 95.38 91 LEU A C 1
ATOM 672 O O . LEU A 1 91 ? -1.842 -8.794 -0.690 1.00 95.38 91 LEU A O 1
ATOM 676 N N . LYS A 1 92 ? -1.090 -7.359 -2.262 1.00 92.56 92 LYS A N 1
ATOM 677 C CA . LYS A 1 92 ? -1.912 -6.226 -1.830 1.00 92.56 92 LYS A CA 1
ATOM 678 C C . LYS A 1 92 ? -3.394 -6.602 -1.810 1.00 92.56 92 LYS A C 1
ATOM 680 O O . LYS A 1 92 ? -4.056 -6.404 -0.798 1.00 92.56 92 LYS A O 1
ATOM 685 N N . ASP A 1 93 ? -3.896 -7.194 -2.886 1.00 91.12 93 ASP A N 1
ATOM 686 C CA . ASP A 1 93 ? -5.329 -7.457 -3.002 1.00 91.12 93 ASP A CA 1
ATOM 687 C C . ASP A 1 93 ? -5.788 -8.597 -2.072 1.00 91.12 93 ASP A C 1
ATOM 689 O O . ASP A 1 93 ? -6.834 -8.485 -1.429 1.00 91.12 93 ASP A O 1
ATOM 693 N N . HIS A 1 94 ? -4.985 -9.660 -1.922 1.00 92.94 94 HIS A N 1
ATOM 694 C CA . HIS A 1 94 ? -5.454 -10.928 -1.343 1.00 92.94 94 HIS A CA 1
ATOM 695 C C . HIS A 1 94 ? -4.797 -11.366 -0.028 1.00 92.94 94 HIS A C 1
ATOM 697 O O . HIS A 1 94 ? -5.291 -12.302 0.601 1.00 92.94 94 HIS A O 1
ATOM 703 N N . LEU A 1 95 ? -3.683 -10.765 0.412 1.00 92.88 95 LEU A N 1
ATOM 704 C CA . LEU A 1 95 ? -2.950 -11.294 1.573 1.00 92.88 95 LEU A CA 1
ATOM 705 C C . LEU A 1 95 ? -3.801 -11.293 2.845 1.00 92.88 95 LEU A C 1
ATOM 707 O O . LEU A 1 95 ? -3.797 -12.279 3.573 1.00 92.88 95 LEU A O 1
ATOM 711 N N . PHE A 1 96 ? -4.538 -10.213 3.104 1.00 89.94 96 PHE A N 1
ATOM 712 C CA . PHE A 1 96 ? -5.312 -10.091 4.339 1.00 89.94 96 PHE A CA 1
ATOM 713 C C . PHE A 1 96 ? -6.439 -11.126 4.433 1.00 89.94 96 PHE A C 1
ATOM 715 O O . PHE A 1 96 ? -6.577 -11.772 5.463 1.00 89.94 96 PHE A O 1
ATOM 722 N N . GLU A 1 97 ? -7.183 -11.329 3.343 1.00 87.12 97 GLU A N 1
ATOM 723 C CA . GLU A 1 97 ? -8.273 -12.314 3.264 1.00 87.12 97 GLU A CA 1
ATOM 724 C C . GLU A 1 97 ? -7.766 -13.749 3.447 1.00 87.12 97 GLU A C 1
ATOM 726 O O . GLU A 1 97 ? -8.448 -14.582 4.030 1.00 87.12 97 GLU A O 1
ATOM 731 N N . ASN A 1 98 ? -6.550 -14.041 2.979 1.00 89.75 98 ASN A N 1
ATOM 732 C CA . ASN A 1 98 ? -5.942 -15.364 3.117 1.00 89.75 98 ASN A CA 1
ATOM 733 C C . ASN A 1 98 ? -5.339 -15.626 4.509 1.00 89.75 98 ASN A C 1
ATOM 735 O O . ASN A 1 98 ? -4.946 -16.757 4.793 1.00 89.75 98 ASN A O 1
ATOM 739 N N . LEU A 1 99 ? -5.208 -14.595 5.351 1.00 83.75 99 LEU A N 1
ATOM 740 C CA . LEU A 1 99 ? -4.705 -14.706 6.725 1.00 83.75 99 LEU A CA 1
ATOM 741 C C . LEU A 1 99 ? -5.825 -14.736 7.777 1.00 83.75 99 LEU A C 1
ATOM 743 O O . LEU A 1 99 ? -5.524 -14.999 8.943 1.00 83.75 99 LEU A O 1
ATOM 747 N N . SER A 1 100 ? -7.068 -14.435 7.384 1.00 66.56 100 SER A N 1
ATOM 748 C CA . SER A 1 100 ? -8.237 -14.291 8.265 1.00 66.56 100 SER A CA 1
ATOM 749 C C . SER A 1 100 ? -9.147 -15.510 8.279 1.00 66.56 100 SER A C 1
ATOM 751 O O . SER A 1 100 ? -9.409 -16.044 7.179 1.00 66.56 100 SER A O 1
#

Sequence (100 aa):
MIDSNSTSSGLGAIVDVLPTQKESSQDGGGYASGGWKNEDGRMSCGYSCFRGKRASMEDFYDVKMSKIDSETVSMFGIFDGHGGSRTAEILKDHLFENLS

Radius of gyration: 17.6 Å; chains: 1; bounding box: 56×43×34 Å

Organism: NCBI:txid39325